Protein AF-A0A512N970-F1 (afdb_monomer)

Nearest PDB structures (foldseek):
  5crf-assembly4_D  TM=7.719E-01  e=2.168E+00  Mycobacterium tuberculosis H37Rv
  5crf-assembly2_B  TM=6.987E-01  e=2.032E+00  Mycobacterium tuberculosis H37Rv
  5crf-assembly1_A  TM=5.902E-01  e=1.467E+00  Mycobacterium tuberculosis H37Rv
  6fht-assembly1_A  TM=5.348E-01  e=1.566E+00  unclassified
  6fht-assembly1_B  TM=5.505E-01  e=3.419E+00  unclassified

Radius of gyration: 14.35 Å; Cα contacts (8 Å, |Δi|>4): 204; chains: 1; bounding box: 35×32×34 Å

Organism: NCBI:txid1230389

Secondary structure (DSSP, 8-state):
-HHHHHHHHHHHHHHHHHTT-S---HHHHHHHHTT---TTEEEEEEES-BGGGB---EEPPPEEEEPTTS--EEEEEEEEEETTEEEEEEEE-TTTTT-GGGTT-B-GGG-S---EEETT-

pLDDT: mean 88.78, std 10.22, range [54.53, 98.38]

Mean predicted aligned error: 4.9 Å

Solvent-accessible surface area (backbone atoms only — not comparable to full-atom values): 6954 Å² total; per-residue (Å²): 104,60,69,61,53,46,51,50,41,50,54,51,48,48,52,36,59,78,67,66,48,80,63,84,56,65,58,46,54,44,16,59,75,71,71,43,82,47,92,41,51,33,40,37,39,29,36,43,70,29,87,94,72,39,68,34,73,51,68,58,72,77,47,75,41,64,44,89,98,49,90,46,60,42,32,38,38,36,40,40,34,55,44,49,38,37,35,41,42,35,42,29,35,87,87,47,67,77,40,74,90,48,67,84,40,44,38,68,94,79,44,85,78,80,71,72,40,68,69,79,111

Structure (mmCIF, N/CA/C/O backbone):
data_AF-A0A512N970-F1
#
_entry.id   AF-A0A512N970-F1
#
loop_
_atom_site.group_PDB
_atom_site.id
_atom_site.type_symbol
_atom_site.label_atom_id
_atom_site.label_alt_id
_atom_site.label_comp_id
_atom_site.label_asym_id
_atom_site.label_entity_id
_atom_site.label_seq_id
_atom_site.pdbx_PDB_ins_code
_atom_site.Cartn_x
_atom_site.Cartn_y
_atom_site.Cartn_z
_atom_site.occupancy
_atom_site.B_iso_or_equiv
_atom_site.auth_seq_id
_atom_site.auth_comp_id
_atom_site.auth_asym_id
_atom_site.auth_atom_id
_atom_site.pdbx_PDB_model_num
ATOM 1 N N . MET A 1 1 ? -1.417 -9.927 -12.381 1.00 89.25 1 MET A N 1
ATOM 2 C CA . MET A 1 1 ? -1.139 -8.716 -11.575 1.00 89.25 1 MET A CA 1
ATOM 3 C C . MET A 1 1 ? -1.536 -8.833 -10.106 1.00 89.25 1 MET A C 1
ATOM 5 O O . MET A 1 1 ? -0.920 -8.161 -9.294 1.00 89.25 1 MET A O 1
ATOM 9 N N . LEU A 1 2 ? -2.477 -9.711 -9.727 1.00 94.44 2 LEU A N 1
ATOM 10 C CA . LEU A 1 2 ? -2.831 -9.928 -8.317 1.00 94.44 2 LEU A CA 1
ATOM 11 C C . LEU A 1 2 ? -1.626 -10.269 -7.419 1.00 94.44 2 LEU A C 1
ATOM 13 O O . LEU A 1 2 ? -1.501 -9.703 -6.346 1.00 94.44 2 LEU A O 1
ATOM 17 N N . ASN A 1 3 ? -0.689 -11.108 -7.868 1.00 95.88 3 ASN A N 1
ATOM 18 C CA . ASN A 1 3 ? 0.488 -11.449 -7.053 1.00 95.88 3 ASN A CA 1
ATOM 19 C C . ASN A 1 3 ? 1.379 -10.237 -6.728 1.00 95.88 3 ASN A C 1
ATOM 21 O O . ASN A 1 3 ? 1.969 -10.196 -5.655 1.00 95.88 3 ASN A O 1
ATOM 25 N N . VAL A 1 4 ? 1.438 -9.233 -7.614 1.00 94.62 4 VAL A N 1
ATOM 26 C CA . VAL A 1 4 ? 2.132 -7.962 -7.336 1.00 94.62 4 VAL A CA 1
ATOM 27 C C . VAL A 1 4 ? 1.406 -7.221 -6.214 1.00 94.62 4 VAL A C 1
ATOM 29 O O . VAL A 1 4 ? 2.029 -6.793 -5.250 1.00 94.62 4 VAL A O 1
ATOM 32 N N . HIS A 1 5 ? 0.075 -7.151 -6.287 1.00 96.81 5 HIS A N 1
ATOM 33 C CA . HIS A 1 5 ? -0.756 -6.584 -5.222 1.00 96.81 5 HIS A CA 1
ATOM 34 C C . HIS A 1 5 ? -0.554 -7.286 -3.879 1.00 96.81 5 HIS A C 1
ATOM 36 O O . HIS A 1 5 ? -0.342 -6.626 -2.870 1.00 96.81 5 HIS A O 1
ATOM 42 N N . LEU A 1 6 ? -0.579 -8.621 -3.867 1.00 98.12 6 LEU A N 1
ATOM 43 C CA . LEU A 1 6 ? -0.408 -9.427 -2.655 1.00 98.12 6 LEU A CA 1
ATOM 44 C C . LEU A 1 6 ? 0.999 -9.305 -2.064 1.00 98.12 6 LEU A C 1
ATOM 46 O O . LEU A 1 6 ? 1.146 -9.285 -0.844 1.00 98.12 6 LEU A O 1
ATOM 50 N N . TYR A 1 7 ? 2.024 -9.173 -2.909 1.00 97.69 7 TYR A N 1
ATOM 51 C CA . TYR A 1 7 ? 3.384 -8.875 -2.467 1.00 97.69 7 TYR A CA 1
ATOM 52 C C . TYR A 1 7 ? 3.439 -7.551 -1.695 1.00 97.69 7 TYR A C 1
ATOM 54 O O . TYR A 1 7 ? 3.923 -7.522 -0.563 1.00 97.69 7 TYR A O 1
ATOM 62 N N . PHE A 1 8 ? 2.871 -6.477 -2.252 1.00 97.75 8 PHE A N 1
ATOM 63 C CA . PHE A 1 8 ? 2.827 -5.183 -1.569 1.00 97.75 8 PHE A CA 1
ATOM 64 C C . PHE A 1 8 ? 1.894 -5.184 -0.356 1.00 97.75 8 PHE A C 1
ATOM 66 O O . PHE A 1 8 ? 2.214 -4.547 0.641 1.00 97.75 8 PHE A O 1
ATOM 73 N N . ALA A 1 9 ? 0.798 -5.947 -0.382 1.00 98.25 9 ALA A N 1
ATOM 74 C CA . ALA A 1 9 ? -0.057 -6.136 0.788 1.00 98.25 9 ALA A CA 1
ATOM 75 C C . ALA A 1 9 ? 0.711 -6.790 1.941 1.00 98.25 9 ALA A C 1
ATOM 77 O O . ALA A 1 9 ? 0.610 -6.337 3.078 1.00 98.25 9 ALA A O 1
ATOM 78 N N . LYS A 1 10 ? 1.528 -7.809 1.653 1.00 98.38 10 LYS A N 1
ATOM 79 C CA . LYS A 1 10 ? 2.399 -8.432 2.653 1.00 98.38 10 LYS A CA 1
ATOM 80 C C . LYS A 1 10 ? 3.395 -7.426 3.225 1.00 98.38 10 LYS A C 1
ATOM 82 O O . LYS A 1 10 ? 3.435 -7.264 4.438 1.00 98.38 10 LYS A O 1
ATOM 87 N N . LEU A 1 11 ? 4.186 -6.767 2.374 1.00 97.69 11 LEU A N 1
ATOM 88 C CA . LEU A 1 11 ? 5.223 -5.839 2.841 1.00 97.69 11 LEU A CA 1
ATOM 89 C C . LEU A 1 11 ? 4.631 -4.693 3.659 1.00 97.69 11 LEU A C 1
ATOM 91 O O . LEU A 1 11 ? 5.077 -4.428 4.770 1.00 97.69 11 LEU A O 1
ATOM 95 N N . PHE A 1 12 ? 3.585 -4.060 3.137 1.00 97.81 12 PHE A N 1
ATOM 96 C CA . PHE A 1 12 ? 2.940 -2.941 3.806 1.00 97.81 12 PHE A CA 1
ATOM 97 C C . PHE A 1 12 ? 2.279 -3.361 5.126 1.00 97.81 12 PHE A C 1
ATOM 99 O O . PHE A 1 12 ? 2.409 -2.662 6.125 1.00 97.81 12 PHE A O 1
ATOM 106 N N . GLY A 1 13 ? 1.633 -4.532 5.163 1.00 97.62 13 GLY A N 1
ATOM 107 C CA . GLY A 1 13 ? 1.077 -5.095 6.394 1.00 97.62 13 GLY A CA 1
ATOM 108 C C . GLY A 1 13 ? 2.143 -5.381 7.457 1.00 97.62 13 GLY A C 1
ATOM 109 O O . GLY A 1 13 ? 1.909 -5.110 8.633 1.00 97.62 13 GLY A O 1
ATOM 110 N N . CYS A 1 14 ? 3.325 -5.868 7.058 1.00 97.06 14 CYS A N 1
ATOM 111 C CA . CYS A 1 14 ? 4.467 -6.011 7.965 1.00 97.06 14 CYS A CA 1
ATOM 112 C C . CYS A 1 14 ? 4.924 -4.652 8.509 1.00 97.06 14 CYS A C 1
ATOM 114 O O . CYS A 1 14 ? 5.040 -4.511 9.718 1.00 97.06 14 CYS A O 1
ATOM 116 N N . HIS A 1 15 ? 5.079 -3.631 7.660 1.00 96.06 15 HIS A N 1
ATOM 117 C CA . HIS A 1 15 ? 5.472 -2.298 8.128 1.00 96.06 15 HIS A CA 1
ATOM 118 C C . HIS A 1 15 ? 4.451 -1.667 9.088 1.00 96.06 15 HIS A C 1
ATOM 120 O O . HIS A 1 15 ? 4.846 -1.053 10.076 1.00 96.06 15 HIS A O 1
ATOM 126 N N . ILE A 1 16 ? 3.146 -1.845 8.846 1.00 96.56 16 ILE A N 1
ATOM 127 C CA . ILE A 1 16 ? 2.092 -1.430 9.789 1.00 96.56 16 ILE A CA 1
ATOM 128 C C . ILE A 1 16 ? 2.283 -2.110 11.149 1.00 96.56 16 ILE A C 1
ATOM 130 O O . ILE A 1 16 ? 2.180 -1.442 12.178 1.00 96.56 16 ILE A O 1
ATOM 134 N N . ALA A 1 17 ? 2.540 -3.422 11.149 1.00 97.19 17 ALA A N 1
ATOM 135 C CA . ALA A 1 17 ? 2.731 -4.199 12.370 1.00 97.19 17 ALA A CA 1
ATOM 136 C C . ALA A 1 17 ? 3.988 -3.754 13.131 1.00 97.19 17 ALA A C 1
ATOM 138 O O . ALA A 1 17 ? 3.913 -3.492 14.330 1.00 97.19 17 ALA A O 1
ATOM 139 N N . ASP A 1 18 ? 5.111 -3.616 12.425 1.00 96.75 18 ASP A N 1
ATOM 140 C CA . ASP A 1 18 ? 6.408 -3.248 12.999 1.00 96.75 18 ASP A CA 1
ATOM 141 C C . ASP A 1 18 ? 6.380 -1.845 13.621 1.00 96.75 18 ASP A C 1
ATOM 143 O O . ASP A 1 18 ? 6.964 -1.615 14.679 1.00 96.75 18 ASP A O 1
ATOM 147 N N . LEU A 1 19 ? 5.660 -0.909 12.994 1.00 94.88 19 LEU A N 1
ATOM 148 C CA . LEU A 1 19 ? 5.504 0.469 13.471 1.00 94.88 19 LEU A CA 1
ATOM 149 C C . LEU A 1 19 ? 4.320 0.655 14.433 1.00 94.88 19 LEU A C 1
ATOM 151 O O . LEU A 1 19 ? 4.064 1.774 14.876 1.00 94.88 19 LEU A O 1
ATOM 155 N N . ASN A 1 20 ? 3.591 -0.418 14.758 1.00 94.38 20 ASN A N 1
ATOM 156 C CA . ASN A 1 20 ? 2.399 -0.396 15.609 1.00 94.38 20 ASN A CA 1
ATOM 157 C C . ASN A 1 20 ? 1.355 0.657 15.170 1.00 94.38 20 ASN A C 1
ATOM 159 O O . ASN A 1 20 ? 0.758 1.364 15.988 1.00 94.38 20 ASN A O 1
ATOM 163 N N . VAL A 1 21 ? 1.150 0.789 13.856 1.00 94.06 21 VAL A N 1
ATOM 164 C CA . VAL A 1 21 ? 0.157 1.710 13.288 1.00 94.06 21 VAL A CA 1
ATOM 165 C C . VAL A 1 21 ? -1.241 1.137 13.522 1.00 94.06 21 VAL A C 1
ATOM 167 O O . VAL A 1 21 ? -1.492 -0.038 13.264 1.00 94.06 21 VAL A O 1
ATOM 170 N N . ALA A 1 22 ? -2.178 1.975 13.976 1.00 93.56 22 ALA A N 1
ATOM 171 C CA . ALA A 1 22 ? -3.552 1.588 14.311 1.00 93.56 22 ALA A CA 1
ATOM 172 C C . ALA A 1 22 ? -4.438 1.314 13.069 1.00 93.56 22 ALA A C 1
ATOM 174 O O . ALA A 1 22 ? -5.469 1.956 12.866 1.00 93.56 22 ALA A O 1
ATOM 175 N N . ILE A 1 23 ? -4.027 0.365 12.225 1.00 93.88 23 ILE A N 1
ATOM 176 C CA . ILE A 1 23 ? -4.767 -0.162 11.072 1.00 93.88 23 ILE A CA 1
ATOM 177 C C . ILE A 1 23 ? -5.072 -1.643 11.334 1.00 93.88 23 ILE A C 1
ATOM 179 O O . ILE A 1 23 ? -4.194 -2.401 11.739 1.00 93.88 23 ILE A O 1
ATOM 183 N N . ASP A 1 24 ? -6.311 -2.077 11.082 1.00 94.25 24 ASP A N 1
ATOM 184 C CA . ASP A 1 24 ? -6.678 -3.494 11.185 1.00 94.25 24 ASP A CA 1
ATOM 185 C C . ASP A 1 24 ? -5.948 -4.323 10.115 1.00 94.25 24 ASP A C 1
ATOM 187 O O . ASP A 1 24 ? -6.106 -4.107 8.913 1.00 94.25 24 ASP A O 1
ATOM 191 N N . LEU A 1 25 ? -5.160 -5.302 10.562 1.00 97.06 25 LEU A N 1
ATOM 192 C CA . LEU A 1 25 ? -4.401 -6.214 9.704 1.00 97.06 25 LEU A CA 1
ATOM 193 C C . LEU A 1 25 ? -5.220 -7.424 9.229 1.00 97.06 25 LEU A C 1
ATOM 195 O O . LEU A 1 25 ? -4.760 -8.190 8.377 1.00 97.06 25 LEU A O 1
ATOM 199 N N . SER A 1 26 ? -6.435 -7.625 9.742 1.00 97.06 26 SER A N 1
ATOM 200 C CA . SER A 1 26 ? -7.291 -8.755 9.358 1.00 97.06 26 SER A CA 1
ATOM 201 C C . SER A 1 26 ? -7.577 -8.805 7.850 1.00 97.06 26 SER A C 1
ATOM 203 O O . SER A 1 26 ? -7.465 -9.893 7.273 1.00 97.06 26 SER A O 1
ATOM 205 N N . PRO A 1 27 ? -7.866 -7.680 7.164 1.00 96.56 27 PRO A N 1
ATOM 206 C CA . PRO A 1 27 ? -8.055 -7.675 5.717 1.00 96.56 27 PRO A CA 1
ATOM 207 C C . PRO A 1 27 ? -6.768 -7.996 4.941 1.00 96.56 27 PRO A C 1
ATOM 209 O O . PRO A 1 27 ? -6.841 -8.666 3.913 1.00 96.56 27 PRO A O 1
ATOM 212 N N . PHE A 1 28 ? -5.590 -7.599 5.439 1.00 97.94 28 PHE A N 1
ATOM 213 C CA . PHE A 1 28 ? -4.291 -7.956 4.846 1.00 97.94 28 PHE A CA 1
ATOM 214 C C . PHE A 1 28 ? -4.037 -9.458 4.925 1.00 97.94 28 PHE A C 1
ATOM 216 O O . PHE A 1 28 ? -3.735 -10.095 3.914 1.00 97.94 28 PHE A O 1
ATOM 223 N N . ARG A 1 29 ? -4.238 -10.043 6.113 1.00 97.62 29 ARG A N 1
ATOM 224 C CA . ARG A 1 29 ? -4.145 -11.494 6.323 1.00 97.62 29 ARG A CA 1
ATOM 225 C C . ARG A 1 29 ? -5.073 -12.239 5.370 1.00 97.62 29 ARG A C 1
ATOM 227 O O . ARG A 1 29 ? -4.649 -13.186 4.715 1.00 97.62 29 ARG A O 1
ATOM 234 N N . ARG A 1 30 ? -6.330 -11.801 5.290 1.00 98.00 30 ARG A N 1
ATOM 235 C CA . ARG A 1 30 ? -7.343 -12.415 4.432 1.00 98.00 30 ARG A CA 1
ATOM 236 C C . ARG A 1 30 ? -6.962 -12.342 2.956 1.00 98.00 30 ARG A C 1
ATOM 238 O O . ARG A 1 30 ? -7.025 -13.358 2.282 1.00 98.00 30 ARG A O 1
ATOM 245 N N . ALA A 1 31 ? -6.524 -11.178 2.476 1.00 97.94 31 ALA A N 1
ATOM 246 C CA . ALA A 1 31 ? -6.085 -10.996 1.093 1.00 97.94 31 ALA A CA 1
ATOM 247 C C . ALA A 1 31 ? -5.010 -12.019 0.693 1.00 97.94 31 ALA A C 1
ATOM 249 O O . ALA A 1 31 ? -5.102 -12.647 -0.360 1.00 97.94 31 ALA A O 1
ATOM 250 N N . ILE A 1 32 ? -4.024 -12.233 1.569 1.00 97.62 32 ILE A N 1
ATOM 251 C CA . ILE A 1 32 ? -2.920 -13.169 1.333 1.00 97.62 32 ILE A CA 1
ATOM 252 C C . ILE A 1 32 ? -3.398 -14.626 1.374 1.00 97.62 32 ILE A C 1
ATOM 254 O O . ILE A 1 32 ? -3.086 -15.384 0.460 1.00 97.62 32 ILE A O 1
ATOM 258 N N . LEU A 1 33 ? -4.142 -15.023 2.412 1.00 98.12 33 LEU A N 1
ATOM 259 C CA . LEU A 1 33 ? -4.569 -16.417 2.598 1.00 98.12 33 LEU A CA 1
ATOM 260 C C . LEU A 1 33 ? -5.613 -16.857 1.567 1.00 98.12 33 LEU A C 1
ATOM 262 O O . LEU A 1 33 ? -5.504 -17.949 1.016 1.00 98.12 33 LEU A O 1
ATOM 266 N N . ASP A 1 34 ? -6.584 -15.995 1.274 1.00 98.25 34 ASP A N 1
ATOM 267 C CA . ASP A 1 34 ? -7.672 -16.296 0.340 1.00 98.25 34 ASP A CA 1
ATOM 268 C C . ASP A 1 34 ? -7.256 -16.032 -1.119 1.00 98.25 34 ASP A C 1
ATOM 270 O O . ASP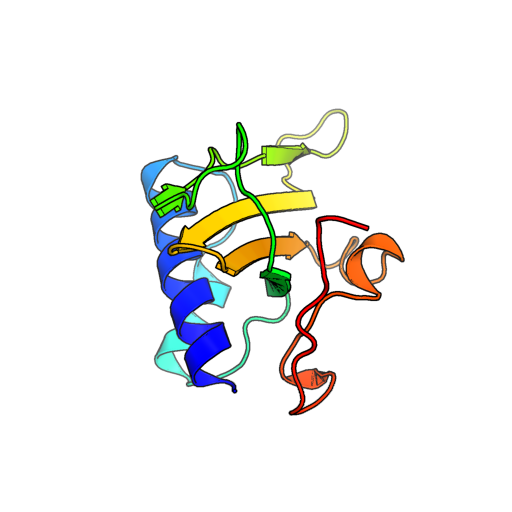 A 1 34 ? -8.028 -16.298 -2.037 1.00 98.25 34 ASP A O 1
ATOM 274 N N . SER A 1 35 ? -6.047 -15.503 -1.356 1.00 97.31 35 SER A N 1
ATOM 275 C CA . SER A 1 35 ? -5.577 -15.068 -2.679 1.00 97.31 35 SER A CA 1
ATOM 276 C C . SER A 1 35 ? -6.550 -14.092 -3.355 1.00 97.31 35 SER A C 1
ATOM 278 O O . SER A 1 35 ? -6.933 -14.268 -4.511 1.00 97.31 35 SER A O 1
ATOM 280 N N . VAL A 1 36 ? -6.948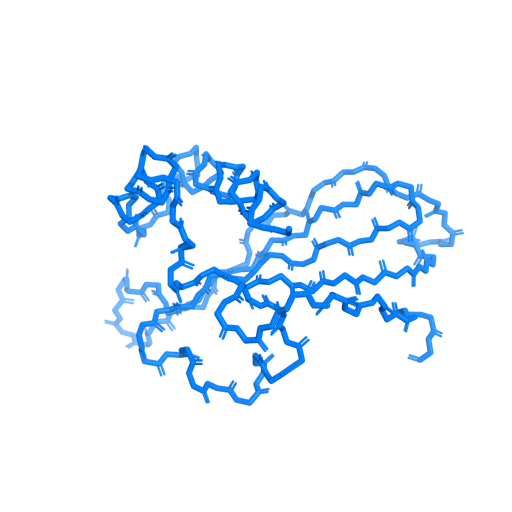 -13.042 -2.631 1.00 97.00 36 VAL A N 1
ATOM 281 C CA . VAL A 1 36 ? -7.867 -11.991 -3.106 1.00 97.00 36 VAL A CA 1
ATOM 282 C C . VAL A 1 36 ? -7.259 -10.601 -2.950 1.00 97.00 36 VAL A C 1
ATOM 284 O O . VAL A 1 36 ? -6.400 -10.373 -2.103 1.00 97.00 36 VAL A O 1
ATOM 287 N N . ALA A 1 37 ? -7.697 -9.638 -3.761 1.00 96.88 37 ALA A N 1
ATOM 288 C CA . ALA A 1 37 ? -7.196 -8.272 -3.659 1.00 96.88 37 ALA A CA 1
ATOM 289 C C . ALA A 1 37 ? -7.575 -7.638 -2.308 1.00 96.88 37 ALA A C 1
ATOM 291 O O . ALA A 1 37 ? -8.719 -7.718 -1.864 1.00 96.88 37 ALA A O 1
ATOM 292 N N . HIS A 1 38 ? -6.615 -6.975 -1.660 1.00 97.19 38 HIS A N 1
ATOM 293 C CA . HIS A 1 38 ? -6.903 -6.138 -0.499 1.00 97.19 38 HIS A CA 1
ATOM 294 C C . HIS A 1 38 ? -7.692 -4.883 -0.926 1.00 97.19 38 HIS A C 1
ATOM 296 O O . HIS A 1 38 ? -7.119 -4.074 -1.654 1.00 97.19 38 HIS A O 1
ATOM 302 N N . PRO A 1 39 ? -8.925 -4.657 -0.431 1.00 94.44 39 PRO A N 1
ATOM 303 C CA . PRO A 1 39 ? -9.857 -3.657 -0.981 1.00 94.44 39 PRO A CA 1
ATOM 304 C C . PRO A 1 39 ? -9.433 -2.197 -0.750 1.00 94.44 39 PRO A C 1
ATOM 306 O O . PRO A 1 39 ? -9.860 -1.279 -1.450 1.00 94.44 39 PRO A O 1
ATOM 309 N N . GLY A 1 40 ? -8.612 -1.971 0.275 1.00 95.69 40 GLY A N 1
ATOM 310 C CA . GLY A 1 40 ? -8.122 -0.647 0.645 1.00 95.69 40 GLY A CA 1
ATOM 311 C C . GLY A 1 40 ? -6.704 -0.346 0.177 1.00 95.69 40 GLY A C 1
ATOM 312 O O . GLY A 1 40 ? -6.178 0.674 0.593 1.00 95.69 40 GLY A O 1
ATOM 313 N N . LEU A 1 41 ? -6.050 -1.219 -0.599 1.00 96.44 41 LEU A N 1
ATOM 314 C CA . LEU A 1 41 ? -4.641 -1.035 -0.971 1.00 96.44 41 LEU A CA 1
ATOM 315 C C . LEU A 1 41 ? -4.529 -0.653 -2.441 1.00 96.44 41 LEU A C 1
ATOM 317 O O . LEU A 1 41 ? -5.086 -1.327 -3.290 1.00 96.44 41 LEU A O 1
ATOM 321 N N . TYR A 1 42 ? -3.793 0.396 -2.760 1.00 95.81 42 TYR A N 1
ATOM 322 C CA . TYR A 1 42 ? -3.654 0.905 -4.118 1.00 95.81 42 TYR A CA 1
ATOM 323 C C . TYR A 1 42 ? -2.183 1.122 -4.427 1.00 95.81 42 TYR A C 1
ATOM 325 O O . TYR A 1 42 ? -1.411 1.489 -3.541 1.00 95.81 42 TYR A O 1
ATOM 333 N N . LEU A 1 43 ? -1.796 0.902 -5.681 1.00 95.44 43 LEU A N 1
ATOM 334 C CA . LEU A 1 43 ? -0.407 1.025 -6.108 1.00 95.44 43 LEU A CA 1
ATOM 335 C C . LEU A 1 43 ? -0.270 2.044 -7.236 1.00 95.44 43 LEU A C 1
ATOM 337 O O . LEU A 1 43 ? -1.036 2.032 -8.199 1.00 95.44 43 LEU A O 1
ATOM 341 N N . ASN A 1 44 ? 0.758 2.876 -7.169 1.00 93.56 44 ASN A N 1
ATOM 342 C CA . ASN A 1 44 ? 1.230 3.658 -8.304 1.00 93.56 44 ASN A CA 1
ATOM 343 C C . ASN A 1 44 ? 2.671 3.286 -8.602 1.00 93.56 44 ASN A C 1
ATOM 345 O O . ASN A 1 44 ? 3.466 3.086 -7.689 1.00 93.56 44 ASN A O 1
ATOM 349 N N . PHE A 1 45 ? 2.994 3.235 -9.887 1.00 92.25 45 PHE A N 1
ATOM 350 C CA . PHE A 1 45 ? 4.330 2.933 -10.361 1.00 92.25 45 PHE A CA 1
ATOM 351 C C . PHE A 1 45 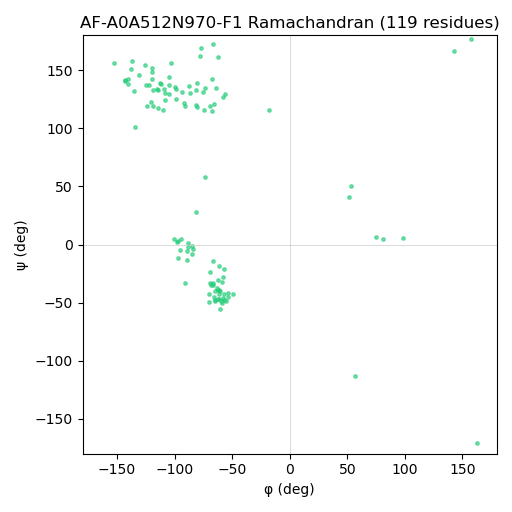? 4.818 4.131 -11.146 1.00 92.25 45 PHE A C 1
ATOM 353 O O . PHE A 1 45 ? 4.100 4.652 -12.006 1.00 92.25 45 PHE A O 1
ATOM 360 N N . GLY A 1 46 ? 6.037 4.551 -10.861 1.00 90.06 46 GLY A N 1
ATOM 361 C CA . GLY A 1 46 ? 6.714 5.539 -11.668 1.00 90.06 46 GLY A CA 1
ATOM 362 C C . GLY A 1 46 ? 8.161 5.178 -11.900 1.00 90.06 46 GLY A C 1
ATOM 363 O O . GLY A 1 46 ? 8.739 4.388 -11.154 1.00 90.06 46 GLY A O 1
ATOM 364 N N . PHE A 1 47 ? 8.727 5.738 -12.957 1.00 86.94 47 PHE A N 1
ATOM 365 C CA . PHE A 1 47 ? 10.153 5.682 -13.216 1.00 86.94 47 PHE A CA 1
ATOM 366 C C . PHE A 1 47 ? 10.723 7.092 -13.262 1.00 86.94 47 PHE A C 1
ATOM 368 O O . PHE A 1 47 ? 10.018 8.040 -13.602 1.00 86.94 47 PHE A O 1
ATOM 375 N N . GLY A 1 48 ? 11.993 7.239 -12.912 1.00 74.69 48 GLY A N 1
ATOM 376 C CA . GLY A 1 48 ? 12.646 8.540 -12.924 1.00 74.69 48 GLY A CA 1
ATOM 377 C C . GLY A 1 48 ? 13.856 8.588 -12.014 1.00 74.69 48 GLY A C 1
ATOM 378 O O . GLY A 1 48 ? 14.174 7.616 -11.330 1.00 74.69 48 GLY A O 1
ATOM 379 N N . LEU A 1 49 ? 14.531 9.733 -12.034 1.00 60.53 49 LEU A N 1
ATOM 380 C CA . LEU A 1 49 ? 15.627 10.000 -11.121 1.00 60.53 49 LEU A CA 1
ATOM 381 C C . LEU A 1 49 ? 15.058 10.120 -9.709 1.00 60.53 49 LEU A C 1
ATOM 383 O O . LEU A 1 49 ? 14.253 11.003 -9.417 1.00 60.53 49 LEU A O 1
ATOM 387 N N . THR A 1 50 ? 15.446 9.192 -8.853 1.00 64.25 50 THR A N 1
ATOM 388 C CA . THR A 1 50 ? 15.209 9.276 -7.419 1.00 64.25 50 THR A CA 1
ATOM 389 C C . THR A 1 50 ? 16.216 10.245 -6.791 1.00 64.25 50 THR A C 1
ATOM 391 O O . THR A 1 50 ? 17.186 10.636 -7.441 1.00 64.25 50 THR A O 1
ATOM 394 N N . ASP A 1 51 ? 15.902 10.713 -5.582 1.00 54.53 51 ASP A N 1
ATOM 395 C CA . ASP A 1 51 ? 16.596 11.759 -4.814 1.00 54.53 51 ASP A CA 1
ATOM 396 C C . ASP A 1 51 ? 18.041 12.072 -5.264 1.00 54.53 51 ASP A C 1
ATOM 398 O O . ASP A 1 51 ? 18.931 11.225 -5.208 1.00 54.53 51 ASP A O 1
ATOM 402 N N . GLY A 1 52 ? 18.268 13.297 -5.747 1.00 58.00 52 GLY A N 1
ATOM 403 C CA . GLY A 1 52 ? 19.593 13.760 -6.170 1.00 58.00 52 GLY A CA 1
ATOM 404 C C . GLY A 1 52 ? 20.060 13.341 -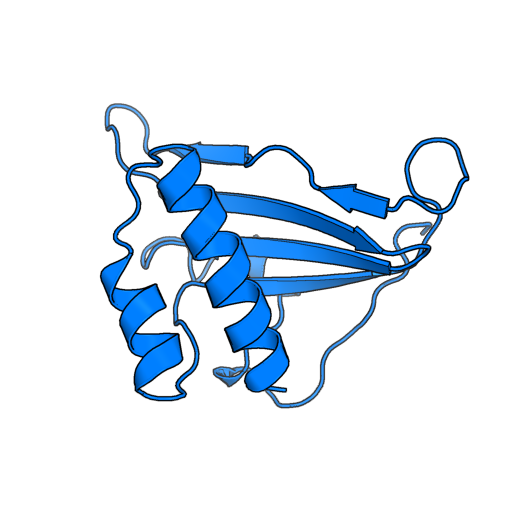7.570 1.00 58.00 52 GLY A C 1
ATOM 405 O O . GLY A 1 52 ? 21.182 13.683 -7.933 1.00 58.00 52 GLY A O 1
ATOM 406 N N . GLY A 1 53 ? 19.237 12.673 -8.385 1.00 62.97 53 GLY A N 1
ATOM 407 C CA . GLY A 1 53 ? 19.633 12.302 -9.751 1.00 62.97 53 GLY A CA 1
ATOM 408 C C . GLY A 1 53 ? 20.132 10.864 -9.898 1.00 62.97 53 GLY A C 1
ATOM 409 O O . GLY A 1 53 ? 20.579 10.489 -10.977 1.00 62.97 53 GLY A O 1
ATOM 410 N N . GLU A 1 54 ? 20.062 10.060 -8.840 1.00 63.00 54 GLU A N 1
ATOM 411 C CA . GLU A 1 54 ? 20.673 8.731 -8.785 1.00 63.00 54 GLU A CA 1
ATOM 412 C C . GLU A 1 54 ? 19.618 7.642 -8.564 1.00 63.00 54 GLU A C 1
ATOM 414 O O . GLU A 1 54 ? 18.617 7.895 -7.890 1.00 63.00 54 GLU A O 1
ATOM 419 N N . PRO A 1 55 ? 19.813 6.418 -9.091 1.00 68.31 55 PRO A N 1
ATOM 420 C CA . PRO A 1 55 ? 18.958 5.278 -8.777 1.00 68.31 55 PRO A CA 1
ATOM 421 C C . PRO A 1 55 ? 18.941 4.995 -7.269 1.00 68.31 55 PRO A C 1
ATOM 423 O O . PRO A 1 55 ? 19.984 4.801 -6.647 1.00 68.31 55 PRO A O 1
ATOM 426 N N . HIS A 1 56 ? 17.753 4.915 -6.681 1.00 72.38 56 HIS A N 1
ATOM 427 C CA . HIS A 1 56 ? 17.558 4.717 -5.251 1.00 72.38 56 HIS A CA 1
ATOM 428 C C . HIS A 1 56 ? 17.014 3.319 -4.990 1.00 72.38 56 HIS A C 1
ATOM 430 O O . HIS A 1 56 ? 16.069 2.845 -5.627 1.00 72.38 56 HIS A O 1
ATOM 436 N N . VAL A 1 57 ? 17.615 2.657 -4.007 1.00 85.3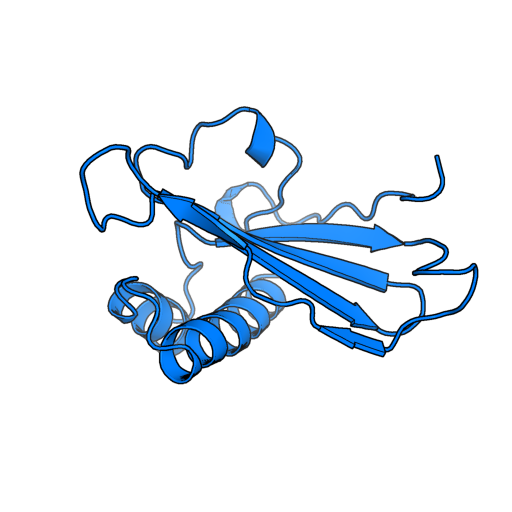8 57 VAL A N 1
ATOM 437 C CA . VAL A 1 57 ? 17.115 1.406 -3.447 1.00 85.38 57 VAL A CA 1
ATOM 438 C C . VAL A 1 57 ? 16.830 1.663 -1.983 1.00 85.38 57 VAL A C 1
ATOM 440 O O . VAL A 1 57 ? 17.735 2.009 -1.225 1.00 85.38 57 VAL A 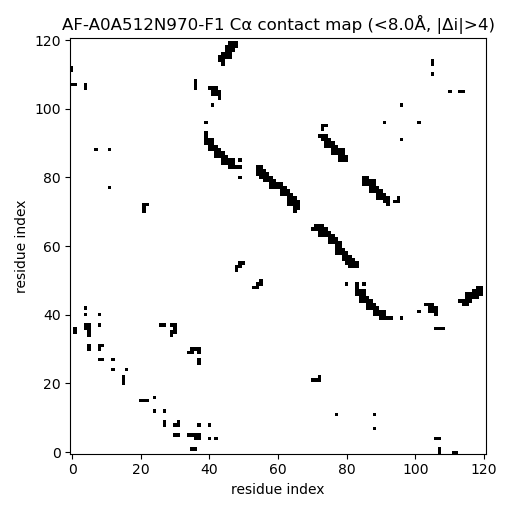O 1
ATOM 443 N N . GLY A 1 58 ? 15.576 1.503 -1.588 1.00 89.00 58 GLY A N 1
ATOM 444 C CA . GLY A 1 58 ? 15.174 1.827 -0.231 1.00 89.00 58 GLY A CA 1
ATOM 445 C C . GLY A 1 58 ? 13.677 1.987 -0.080 1.00 89.00 58 GLY A C 1
ATOM 446 O O . GLY A 1 58 ? 12.887 1.655 -0.969 1.00 89.00 58 GLY A O 1
ATOM 447 N N . THR A 1 59 ? 13.298 2.467 1.093 1.00 91.56 59 THR A N 1
ATOM 448 C CA . THR A 1 59 ? 11.909 2.633 1.499 1.00 91.56 59 THR A CA 1
ATOM 449 C C . THR A 1 59 ? 11.760 3.934 2.270 1.00 91.56 59 THR A C 1
ATOM 451 O O . THR A 1 59 ? 12.649 4.271 3.050 1.00 91.56 59 THR A O 1
ATOM 454 N N . SER A 1 60 ? 10.647 4.643 2.090 1.00 91.38 60 SER A N 1
ATOM 455 C CA . SER A 1 60 ? 10.322 5.801 2.929 1.00 91.38 60 SER A CA 1
ATOM 456 C C . SER A 1 60 ? 9.786 5.368 4.294 1.00 91.38 60 SER A C 1
ATOM 458 O O . SER A 1 60 ? 9.382 4.216 4.478 1.00 91.38 60 SER A O 1
ATOM 460 N N . ASP A 1 61 ? 9.674 6.325 5.213 1.00 94.25 61 ASP A N 1
ATOM 461 C CA . ASP A 1 61 ? 8.764 6.196 6.350 1.00 94.25 61 ASP A CA 1
ATOM 462 C C . ASP A 1 61 ? 7.304 6.102 5.868 1.00 94.25 61 ASP A C 1
ATOM 464 O O . ASP A 1 61 ? 6.976 6.468 4.730 1.00 94.25 61 ASP A O 1
ATOM 468 N N . ILE A 1 62 ? 6.416 5.597 6.731 1.00 95.31 62 ILE A N 1
ATOM 469 C CA . ILE A 1 62 ? 4.975 5.619 6.466 1.00 95.31 62 ILE A CA 1
ATOM 470 C C . ILE A 1 62 ? 4.420 6.996 6.822 1.00 95.31 62 ILE A C 1
ATOM 472 O O . ILE A 1 62 ? 4.424 7.407 7.982 1.00 95.31 62 ILE A O 1
ATOM 476 N N . GLU A 1 63 ? 3.844 7.668 5.833 1.00 94.75 63 GLU A N 1
ATOM 477 C CA . GLU A 1 63 ? 3.079 8.892 6.037 1.00 94.75 63 GLU A CA 1
ATOM 478 C C . GLU A 1 63 ? 1.626 8.556 6.371 1.00 94.75 63 GLU A C 1
ATOM 480 O O . GLU A 1 63 ? 0.977 7.788 5.658 1.00 94.75 63 GLU A O 1
ATOM 485 N N . LEU A 1 64 ? 1.089 9.149 7.438 1.00 93.75 64 LEU A N 1
ATOM 486 C CA . LEU A 1 64 ? -0.263 8.874 7.923 1.00 93.75 64 LEU A CA 1
ATOM 487 C C . LEU A 1 64 ? -1.176 10.086 7.751 1.00 93.75 64 LEU A C 1
ATOM 489 O O . LEU A 1 64 ? -0.815 11.216 8.071 1.00 93.75 64 LEU A O 1
ATOM 493 N N . VAL A 1 65 ? -2.410 9.828 7.325 1.00 91.56 65 VAL A N 1
ATOM 494 C CA . VAL A 1 65 ? -3.503 10.802 7.355 1.00 91.56 65 VAL A CA 1
ATOM 495 C C . VAL A 1 65 ? -4.502 10.359 8.409 1.00 91.56 65 VAL A C 1
ATOM 497 O O . VAL A 1 65 ? -5.150 9.322 8.260 1.00 91.56 65 VAL A O 1
ATOM 500 N N . THR A 1 66 ? -4.661 11.157 9.459 1.00 91.81 66 THR A N 1
ATOM 501 C CA . THR A 1 66 ? -5.581 10.875 10.565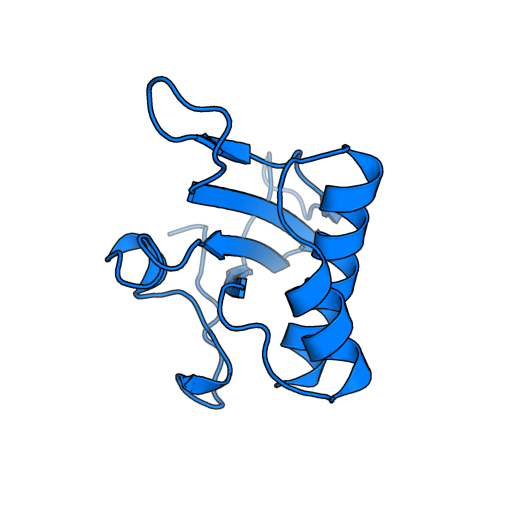 1.00 91.81 66 THR A CA 1
ATOM 502 C C . THR A 1 66 ? -6.850 11.717 10.479 1.00 91.81 66 THR A C 1
ATOM 504 O O . THR A 1 66 ? -6.891 12.783 9.854 1.00 91.81 66 THR A O 1
ATOM 507 N N . LYS A 1 67 ? -7.931 11.228 11.088 1.00 87.31 67 LYS A N 1
ATOM 508 C CA . LYS A 1 67 ? -9.159 12.009 11.270 1.00 87.31 67 LYS A CA 1
ATOM 509 C C . LYS A 1 67 ? -8.950 13.024 12.394 1.00 87.31 67 LYS A C 1
ATOM 511 O O . LYS A 1 67 ? -8.495 12.665 13.474 1.00 87.31 67 LYS A O 1
ATOM 516 N N . SER A 1 68 ? -9.306 14.288 12.161 1.00 85.38 68 SER A N 1
ATOM 517 C CA . SER A 1 68 ? -9.186 15.326 13.193 1.00 85.38 68 SER A CA 1
ATOM 518 C C . SER A 1 68 ? -9.954 14.925 14.460 1.00 85.38 68 SER A C 1
ATOM 520 O O . SER A 1 68 ? -11.116 14.524 14.379 1.00 85.38 68 SER A O 1
ATOM 522 N N . GLY A 1 69 ? -9.289 14.997 15.616 1.00 80.56 69 GLY A N 1
ATOM 523 C CA . GLY A 1 69 ? -9.875 14.656 16.914 1.00 80.56 69 GLY A CA 1
ATOM 524 C C . GLY A 1 69 ? -10.051 13.157 17.197 1.00 80.56 69 GLY A C 1
ATOM 525 O O . GLY A 1 69 ? -10.642 12.820 18.218 1.00 80.56 69 GLY A O 1
ATOM 526 N N . ALA A 1 70 ? -9.551 12.256 16.343 1.00 79.06 70 ALA A N 1
ATOM 527 C CA . ALA A 1 70 ? -9.619 10.809 16.557 1.00 79.06 70 ALA A CA 1
ATOM 528 C C . ALA A 1 70 ? -8.296 10.114 16.196 1.00 79.06 70 ALA A C 1
ATOM 530 O O . ALA A 1 70 ? -7.590 10.532 15.284 1.00 79.06 70 ALA A O 1
ATOM 531 N N . ASN A 1 71 ? -7.987 8.989 16.851 1.00 83.62 71 ASN A N 1
ATOM 532 C CA . ASN A 1 71 ? -6.827 8.150 16.507 1.00 83.62 71 ASN A CA 1
ATOM 533 C C . ASN A 1 71 ? -7.103 7.211 15.313 1.00 83.62 71 ASN A C 1
ATOM 535 O O . ASN A 1 71 ? -6.575 6.106 15.227 1.00 83.62 71 ASN A O 1
ATOM 539 N N . THR A 1 72 ? -8.008 7.612 14.421 1.00 89.19 72 THR A N 1
ATOM 540 C CA . THR A 1 72 ? -8.414 6.816 13.264 1.00 89.19 72 THR A CA 1
ATOM 541 C C . THR A 1 72 ? -7.539 7.179 12.074 1.00 89.19 72 THR A C 1
ATOM 543 O O . THR A 1 72 ? -7.520 8.338 11.648 1.00 89.19 72 THR A O 1
ATOM 546 N N . ILE A 1 73 ? -6.844 6.185 11.521 1.00 92.44 73 ILE A N 1
ATOM 547 C CA . ILE A 1 73 ? -6.067 6.331 10.291 1.00 92.44 73 ILE A CA 1
ATOM 548 C C . ILE A 1 73 ? -7.013 6.241 9.089 1.00 92.44 73 ILE A C 1
ATOM 550 O O . ILE A 1 73 ? -7.666 5.222 8.884 1.00 92.44 73 ILE A O 1
ATOM 554 N N . LEU A 1 74 ? -7.087 7.309 8.296 1.00 92.38 74 LEU A N 1
ATOM 555 C CA . LEU A 1 74 ? -7.910 7.380 7.084 1.00 92.38 74 LEU A CA 1
ATOM 556 C C . LEU A 1 74 ? -7.135 6.946 5.836 1.00 92.38 74 LEU A C 1
ATOM 558 O O . LEU A 1 74 ? -7.709 6.416 4.886 1.00 92.38 74 LEU A O 1
ATOM 562 N N . ALA A 1 75 ? -5.832 7.216 5.811 1.00 93.69 75 ALA A N 1
ATOM 563 C CA . ALA A 1 75 ? -4.941 6.763 4.756 1.00 93.69 75 ALA A CA 1
ATOM 564 C C . ALA A 1 75 ? -3.512 6.623 5.279 1.00 93.69 75 ALA A C 1
ATOM 566 O O . ALA A 1 75 ? -3.133 7.280 6.250 1.00 93.69 75 ALA A O 1
ATOM 567 N N . ALA A 1 76 ? -2.730 5.790 4.607 1.00 95.19 76 ALA A N 1
ATOM 568 C CA . ALA A 1 76 ? -1.307 5.642 4.860 1.00 95.19 76 ALA A CA 1
ATOM 569 C C . ALA A 1 76 ? -0.562 5.477 3.533 1.00 95.19 76 ALA A C 1
ATOM 571 O O . ALA A 1 76 ? -1.040 4.764 2.648 1.00 95.19 76 ALA A O 1
ATOM 572 N N . THR A 1 77 ? 0.586 6.131 3.392 1.00 95.25 77 THR A N 1
ATOM 573 C CA . THR A 1 77 ? 1.395 6.111 2.170 1.00 95.25 77 THR A CA 1
ATOM 574 C C . THR A 1 77 ? 2.808 5.661 2.488 1.00 95.25 77 THR A C 1
ATOM 576 O O . THR A 1 77 ? 3.393 6.083 3.479 1.00 95.25 77 THR A O 1
ATOM 579 N N . TRP A 1 78 ? 3.353 4.807 1.633 1.00 95.62 78 TRP A N 1
ATOM 580 C CA . TRP A 1 78 ? 4.709 4.288 1.736 1.00 95.62 78 TRP A CA 1
ATOM 581 C C . TRP A 1 78 ? 5.316 4.154 0.346 1.00 95.62 78 TRP A C 1
ATOM 583 O O . TRP A 1 78 ? 4.627 3.749 -0.594 1.00 95.62 78 TRP A O 1
ATOM 593 N N . PHE A 1 79 ? 6.594 4.483 0.208 1.00 92.69 79 PHE A N 1
ATOM 594 C CA . PHE A 1 79 ? 7.319 4.365 -1.048 1.00 92.69 79 PHE A CA 1
ATOM 595 C C . PHE A 1 79 ? 8.372 3.270 -0.957 1.00 92.69 79 PHE A C 1
ATOM 597 O O . PHE A 1 79 ? 9.100 3.178 0.028 1.00 92.69 79 PHE A O 1
ATOM 604 N N . GLN A 1 80 ? 8.488 2.483 -2.022 1.00 92.50 80 GLN A N 1
ATOM 605 C CA . GLN A 1 80 ? 9.597 1.565 -2.244 1.00 92.50 80 GLN A CA 1
ATOM 606 C C . GLN A 1 80 ? 10.304 1.930 -3.549 1.00 92.50 80 GLN A C 1
ATOM 608 O O . GLN A 1 80 ? 9.683 1.942 -4.613 1.00 92.50 80 GLN A O 1
ATOM 613 N N . GLY A 1 81 ? 11.603 2.203 -3.461 1.00 90.69 81 GLY A N 1
ATOM 614 C CA . GLY A 1 81 ? 12.486 2.412 -4.603 1.00 90.69 81 GLY A CA 1
ATOM 615 C C . GLY A 1 81 ? 13.282 1.151 -4.922 1.00 90.69 81 GLY A C 1
ATOM 616 O O . GLY A 1 81 ? 13.849 0.522 -4.024 1.00 90.69 81 GLY A O 1
ATOM 617 N N . VAL A 1 82 ? 13.333 0.785 -6.201 1.00 88.94 82 VAL A N 1
ATOM 618 C CA . VAL A 1 82 ? 14.225 -0.245 -6.741 1.00 88.94 82 VAL A CA 1
ATOM 619 C C . VAL A 1 82 ? 14.847 0.293 -8.026 1.00 88.94 82 VAL A C 1
ATOM 621 O O . VAL A 1 82 ? 14.223 0.276 -9.088 1.00 88.94 82 VAL A O 1
ATOM 624 N N . ALA A 1 83 ? 16.092 0.757 -7.922 1.00 86.19 83 ALA A N 1
ATOM 625 C CA . ALA A 1 83 ? 16.823 1.403 -9.007 1.00 86.19 83 ALA A CA 1
ATOM 626 C C . ALA A 1 83 ? 16.057 2.619 -9.560 1.00 86.19 83 ALA A C 1
ATOM 628 O O . ALA A 1 83 ? 15.900 3.614 -8.864 1.00 86.19 83 ALA A O 1
ATOM 629 N N . ASN A 1 84 ? 15.589 2.554 -10.805 1.00 87.12 84 ASN A N 1
ATOM 630 C CA . ASN A 1 84 ? 14.841 3.627 -11.457 1.00 87.12 84 ASN A CA 1
ATOM 631 C C . ASN A 1 84 ? 13.320 3.467 -11.337 1.00 87.12 84 ASN A C 1
ATOM 633 O O . ASN A 1 84 ? 12.599 4.238 -11.962 1.00 87.12 84 ASN A O 1
ATOM 637 N N . LEU A 1 85 ? 12.827 2.469 -10.596 1.00 89.19 85 LEU A N 1
ATOM 638 C CA . LEU A 1 85 ? 11.406 2.239 -10.356 1.00 89.19 85 LEU A CA 1
ATOM 639 C C . LEU A 1 85 ? 11.045 2.674 -8.937 1.00 89.19 85 LEU A C 1
ATOM 641 O O . LEU A 1 85 ? 11.654 2.233 -7.967 1.00 89.19 85 LEU A O 1
ATOM 645 N N . SER A 1 86 ? 10.003 3.485 -8.810 1.00 90.69 86 SER A N 1
ATOM 646 C CA . SER A 1 86 ? 9.372 3.817 -7.536 1.00 90.69 86 SER A CA 1
ATOM 647 C C . SER A 1 86 ? 7.953 3.277 -7.498 1.00 90.69 86 SER A C 1
ATOM 649 O O . SER A 1 86 ? 7.172 3.457 -8.436 1.00 90.69 86 SER A O 1
ATOM 651 N N . VAL A 1 87 ? 7.612 2.631 -6.391 1.00 93.12 87 VAL A N 1
ATOM 652 C CA . VAL A 1 87 ? 6.263 2.156 -6.110 1.00 93.12 87 VAL A CA 1
ATOM 653 C C . VAL A 1 87 ? 5.727 2.921 -4.920 1.00 93.12 87 VAL A C 1
ATOM 655 O O . VAL A 1 87 ? 6.264 2.821 -3.821 1.00 93.12 87 VAL A O 1
ATOM 658 N N . ARG A 1 88 ? 4.649 3.670 -5.135 1.00 93.44 88 ARG A N 1
ATOM 659 C CA . ARG A 1 88 ? 3.860 4.255 -4.054 1.00 93.44 88 ARG A CA 1
ATOM 660 C C . ARG A 1 88 ? 2.756 3.281 -3.687 1.00 93.44 88 ARG A C 1
ATOM 662 O O . ARG A 1 88 ? 1.898 2.971 -4.515 1.00 93.44 88 ARG A O 1
ATOM 669 N N . VAL A 1 89 ? 2.769 2.833 -2.445 1.00 95.94 89 VAL A N 1
ATOM 670 C CA . VAL A 1 89 ? 1.718 2.028 -1.835 1.00 95.94 89 VAL A CA 1
ATOM 671 C C . VAL A 1 89 ? 0.842 2.954 -1.010 1.00 95.94 89 VAL A C 1
ATOM 673 O O . VAL A 1 89 ? 1.332 3.677 -0.146 1.00 95.94 89 VAL A O 1
ATOM 676 N N . THR A 1 90 ? -0.459 2.936 -1.275 1.00 96.00 90 THR A N 1
ATOM 677 C CA . THR A 1 90 ? -1.433 3.740 -0.541 1.00 96.00 90 THR A CA 1
ATOM 678 C C . THR A 1 90 ? -2.503 2.836 0.044 1.00 96.00 90 THR A C 1
ATOM 680 O O . THR A 1 90 ? -3.237 2.174 -0.687 1.00 96.00 90 THR A O 1
ATOM 683 N N . PHE A 1 91 ? -2.622 2.836 1.365 1.00 96.56 91 PHE A N 1
ATOM 684 C CA . PHE A 1 91 ? -3.808 2.350 2.050 1.00 96.56 91 PHE A CA 1
ATOM 685 C C . PHE A 1 91 ? -4.831 3.478 2.179 1.00 96.56 91 PHE A C 1
ATOM 687 O O . PHE A 1 91 ? -4.478 4.601 2.539 1.00 96.56 91 PHE A O 1
ATOM 694 N N . ALA A 1 92 ? -6.096 3.172 1.913 1.00 94.94 92 ALA A N 1
ATOM 695 C CA . ALA A 1 92 ? -7.224 4.066 2.113 1.00 94.94 92 ALA A CA 1
ATOM 696 C C . ALA A 1 92 ? -8.378 3.319 2.787 1.00 94.94 92 ALA A C 1
ATOM 698 O O . ALA A 1 92 ? -8.781 2.228 2.355 1.00 94.94 92 ALA A O 1
ATOM 699 N N . ASP A 1 93 ? -8.935 3.937 3.824 1.00 91.88 93 ASP A N 1
ATOM 700 C CA . ASP A 1 93 ? -10.143 3.450 4.473 1.00 91.88 93 ASP A CA 1
ATOM 701 C C . ASP A 1 93 ? -11.366 3.542 3.539 1.00 91.88 93 ASP A C 1
ATOM 703 O O . ASP A 1 93 ? -11.316 4.105 2.441 1.00 91.88 93 ASP A O 1
ATOM 707 N N . ALA A 1 94 ? -12.493 2.975 3.970 1.00 86.19 94 ALA A N 1
ATOM 708 C CA . ALA A 1 94 ? -13.712 2.958 3.164 1.00 86.19 94 ALA A CA 1
ATOM 709 C C . ALA A 1 94 ? -14.211 4.372 2.794 1.00 86.19 94 ALA A C 1
ATOM 711 O O . ALA A 1 94 ? -14.756 4.557 1.703 1.00 86.19 94 ALA A O 1
ATOM 712 N N . GLU A 1 95 ? -14.002 5.372 3.661 1.00 79.88 95 GLU A N 1
ATOM 713 C CA . GLU A 1 95 ? -14.366 6.769 3.389 1.00 79.88 95 GLU A CA 1
ATOM 714 C C . GLU A 1 95 ? -13.485 7.373 2.280 1.00 79.88 95 GLU A C 1
ATOM 716 O O . GLU A 1 95 ? -13.964 8.158 1.455 1.00 79.88 95 GLU A O 1
ATOM 721 N N . ARG A 1 96 ? -12.206 6.982 2.208 1.00 80.12 96 ARG A N 1
ATOM 722 C CA . ARG A 1 96 ? -11.216 7.557 1.288 1.00 80.12 96 ARG A CA 1
ATOM 723 C C . ARG A 1 96 ? -10.991 6.791 -0.009 1.00 80.12 96 ARG A C 1
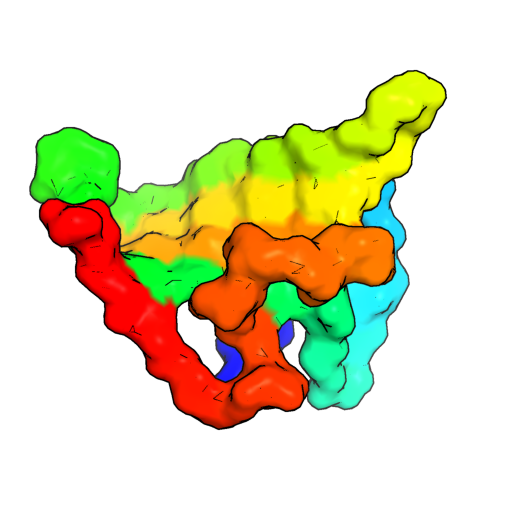ATOM 725 O O . ARG A 1 96 ? -10.421 7.362 -0.939 1.00 80.12 96 ARG A O 1
ATOM 732 N N . GLN A 1 97 ? -11.501 5.570 -0.146 1.00 81.44 97 GLN A N 1
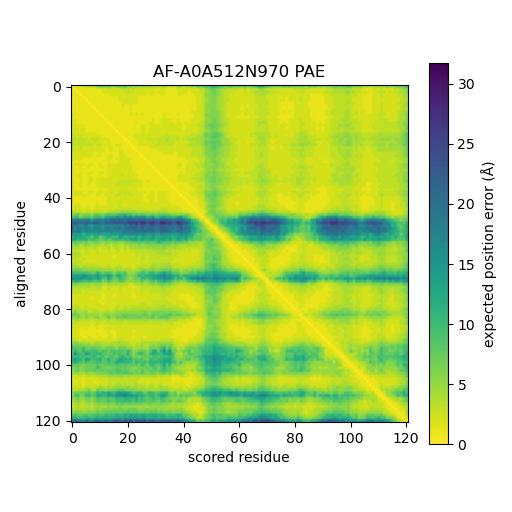ATOM 733 C CA . GLN A 1 97 ? -11.389 4.766 -1.378 1.00 81.44 97 GLN A CA 1
ATOM 734 C C . GLN A 1 97 ? -11.964 5.443 -2.638 1.00 81.44 97 GLN A C 1
ATOM 736 O O . GLN A 1 97 ? -11.589 5.093 -3.759 1.00 81.44 97 GLN A O 1
ATOM 741 N N . ARG A 1 98 ? -12.857 6.428 -2.474 1.00 76.38 98 ARG A N 1
ATOM 742 C CA . ARG A 1 98 ? -13.483 7.187 -3.575 1.00 76.38 98 ARG A CA 1
ATOM 743 C C . ARG A 1 98 ? -12.817 8.535 -3.870 1.00 76.38 98 ARG A C 1
ATOM 745 O O . ARG A 1 98 ? -13.311 9.279 -4.717 1.00 76.38 98 ARG A O 1
ATOM 752 N N . LEU A 1 99 ? -11.734 8.888 -3.176 1.00 76.12 99 LEU A N 1
ATOM 753 C CA . LEU A 1 99 ? -11.066 10.168 -3.395 1.00 76.12 99 LEU A CA 1
ATOM 754 C C . LEU A 1 99 ? -10.414 10.236 -4.779 1.00 76.12 99 LEU A C 1
ATOM 756 O O . LEU A 1 99 ? -9.805 9.278 -5.252 1.00 76.12 99 LEU A O 1
ATOM 760 N N . LYS A 1 100 ? -10.472 11.426 -5.392 1.00 73.75 100 LYS A N 1
ATOM 761 C CA . LYS A 1 100 ? -9.825 11.712 -6.684 1.00 73.75 100 LYS A CA 1
ATOM 762 C C . LYS A 1 100 ? -8.314 11.469 -6.664 1.00 73.75 100 LYS A C 1
ATOM 764 O O . LYS A 1 100 ? -7.758 11.120 -7.694 1.00 73.75 100 LYS A O 1
ATOM 769 N N . SER A 1 101 ? -7.659 11.600 -5.509 1.00 74.50 101 SER A N 1
ATOM 770 C CA . SER A 1 101 ? -6.226 11.308 -5.353 1.00 74.50 101 SER A CA 1
ATOM 771 C C . SER A 1 101 ? -5.862 9.848 -5.653 1.00 74.50 101 SER A C 1
ATOM 773 O O . SER A 1 101 ? -4.702 9.557 -5.924 1.00 74.50 101 SER A O 1
ATOM 775 N N . LEU A 1 102 ? -6.841 8.937 -5.635 1.00 82.50 102 LEU A N 1
ATOM 776 C CA . LEU A 1 102 ? -6.675 7.533 -6.012 1.00 82.50 102 LEU A CA 1
ATOM 777 C C . LEU A 1 102 ? -7.088 7.249 -7.460 1.00 82.50 102 LEU A C 1
ATOM 779 O O . LEU A 1 102 ? -7.088 6.084 -7.852 1.00 82.50 102 LEU A O 1
ATOM 783 N N . ALA A 1 103 ? -7.488 8.250 -8.251 1.00 77.88 103 ALA A N 1
ATOM 784 C CA . ALA A 1 103 ? -7.989 8.032 -9.611 1.00 77.88 103 ALA A CA 1
ATOM 785 C C . ALA A 1 103 ? -6.938 7.363 -10.511 1.00 77.88 103 ALA A C 1
ATOM 787 O O . ALA A 1 103 ? -7.263 6.427 -11.237 1.00 77.88 103 ALA A O 1
ATOM 788 N N . ASP A 1 104 ? -5.676 7.773 -10.378 1.00 83.38 104 ASP A N 1
ATOM 789 C CA . ASP A 1 104 ? -4.559 7.212 -11.145 1.00 83.38 104 ASP A CA 1
ATOM 790 C C . ASP A 1 104 ? -3.916 5.992 -10.472 1.00 83.38 104 ASP A C 1
ATOM 792 O O . ASP A 1 104 ? -2.965 5.412 -10.998 1.00 83.38 104 ASP A O 1
ATOM 796 N N . ALA A 1 105 ? -4.396 5.605 -9.286 1.00 90.31 105 ALA A N 1
ATOM 797 C CA . ALA A 1 105 ? -3.879 4.463 -8.550 1.00 90.31 105 ALA A CA 1
ATOM 798 C C . ALA A 1 105 ? -4.470 3.151 -9.075 1.00 90.31 105 ALA A C 1
ATOM 800 O O . ALA A 1 105 ? -5.682 3.005 -9.275 1.00 90.31 105 ALA A O 1
ATOM 801 N N . TRP A 1 106 ? -3.587 2.182 -9.292 1.00 94.56 106 TRP A N 1
ATOM 802 C CA . TRP A 1 106 ? -3.934 0.857 -9.767 1.00 94.56 106 TRP A CA 1
ATOM 803 C C . TRP A 1 106 ? -4.438 -0.019 -8.616 1.00 94.56 106 TRP A C 1
ATOM 805 O O . TRP A 1 106 ? -3.890 -0.016 -7.513 1.00 94.56 106 TRP A O 1
ATOM 815 N N . HIS A 1 107 ? -5.481 -0.792 -8.909 1.00 93.50 107 HIS A N 1
ATOM 816 C CA . HIS A 1 107 ? -6.042 -1.836 -8.058 1.00 93.50 107 HIS A CA 1
ATOM 817 C C . HIS A 1 107 ? -6.482 -2.995 -8.970 1.00 93.50 107 HIS A C 1
ATOM 819 O O . HIS A 1 107 ? -7.029 -2.707 -10.039 1.00 93.50 107 HIS A O 1
ATOM 825 N N . PRO A 1 108 ? -6.312 -4.277 -8.585 1.00 93.06 108 PRO A N 1
ATOM 826 C CA . PRO A 1 108 ? -6.728 -5.425 -9.399 1.00 93.06 108 PRO A CA 1
ATOM 827 C C . PRO A 1 108 ? -8.172 -5.337 -9.917 1.00 93.06 108 PRO A C 1
ATOM 829 O O . PRO A 1 108 ? -8.422 -5.585 -11.094 1.00 93.06 108 PRO A O 1
ATOM 832 N N . ASP A 1 109 ? -9.102 -4.899 -9.067 1.00 89.06 109 ASP A N 1
ATOM 833 C CA . ASP A 1 109 ? -10.526 -4.738 -9.410 1.00 89.06 109 ASP A CA 1
ATOM 834 C C . ASP A 1 109 ? -10.810 -3.637 -10.449 1.00 89.06 109 ASP A C 1
ATOM 836 O O . ASP A 1 109 ? -11.905 -3.580 -11.003 1.00 89.06 109 ASP A O 1
ATOM 840 N N . ARG A 1 110 ? -9.845 -2.751 -10.732 1.00 85.00 110 ARG A N 1
ATOM 841 C CA . ARG A 1 110 ? -9.974 -1.675 -11.733 1.00 85.00 110 ARG A CA 1
ATOM 842 C C . ARG A 1 110 ? -9.399 -2.054 -13.100 1.00 85.00 110 ARG A C 1
ATOM 844 O O . ARG A 1 110 ? -9.528 -1.281 -14.045 1.00 85.00 110 ARG A O 1
ATOM 851 N N . GLY A 1 111 ? -8.770 -3.223 -13.218 1.00 79.88 111 GLY A N 1
ATOM 852 C CA . GLY A 1 111 ? -8.243 -3.734 -14.478 1.00 79.88 111 GLY A CA 1
ATOM 853 C C . GLY A 1 111 ? -6.916 -4.474 -14.336 1.00 79.88 111 GLY A C 1
ATOM 854 O O . GLY A 1 111 ? -6.211 -4.406 -13.329 1.00 79.88 111 GLY A O 1
ATOM 855 N N . THR A 1 112 ? -6.546 -5.181 -15.401 1.00 76.38 112 THR A N 1
ATOM 856 C CA . THR A 1 112 ? -5.346 -6.027 -15.441 1.00 76.38 112 THR A CA 1
ATOM 857 C C . THR A 1 112 ? -4.093 -5.293 -15.909 1.00 76.38 112 THR A C 1
ATOM 859 O O . THR A 1 112 ? -2.994 -5.813 -15.727 1.00 76.38 112 THR A O 1
ATOM 862 N N . SER A 1 113 ? -4.233 -4.097 -16.487 1.00 80.88 113 SER A N 1
ATOM 863 C CA . SER A 1 113 ? -3.113 -3.275 -16.944 1.00 80.88 113 SER A CA 1
ATOM 864 C C . SER A 1 113 ? -2.682 -2.289 -15.868 1.00 80.88 113 SER A C 1
ATOM 866 O O . SER A 1 113 ? -3.499 -1.532 -15.342 1.00 80.88 113 SER A O 1
ATOM 868 N N . LEU A 1 114 ? -1.383 -2.248 -15.613 1.00 84.56 114 LEU A N 1
ATOM 869 C CA . LEU A 1 114 ? -0.750 -1.292 -14.723 1.00 84.56 114 LEU A CA 1
ATOM 870 C C . LEU A 1 114 ? -0.029 -0.238 -15.558 1.00 84.56 114 LEU A C 1
ATOM 872 O O . LEU A 1 114 ? 0.612 -0.566 -16.556 1.00 84.56 114 LEU A O 1
ATOM 876 N N . ARG A 1 115 ? -0.156 1.029 -15.162 1.00 88.38 115 ARG A N 1
ATOM 877 C CA . ARG A 1 115 ? 0.537 2.146 -15.808 1.00 88.38 115 ARG A CA 1
ATOM 878 C C . ARG A 1 115 ? 1.766 2.519 -14.995 1.00 88.38 115 ARG A C 1
ATOM 880 O O . ARG A 1 115 ? 1.681 2.617 -13.773 1.00 88.38 115 ARG A O 1
ATOM 887 N N . ILE A 1 116 ? 2.875 2.737 -15.692 1.00 89.38 116 ILE A N 1
ATOM 888 C CA . ILE A 1 116 ? 4.104 3.280 -15.121 1.00 89.38 116 ILE A CA 1
ATOM 889 C C . ILE A 1 116 ? 4.243 4.703 -15.658 1.00 89.38 116 ILE A C 1
ATOM 891 O O . ILE A 1 116 ? 4.184 4.907 -16.871 1.00 89.38 116 ILE A O 1
ATOM 895 N N . VAL A 1 117 ? 4.354 5.678 -14.760 1.00 87.88 117 VAL A N 1
ATOM 896 C CA . VAL A 1 117 ? 4.386 7.107 -15.101 1.00 87.88 117 VAL A CA 1
ATOM 897 C C . VAL A 1 117 ? 5.810 7.645 -14.982 1.00 87.88 117 VAL A C 1
ATOM 899 O O . VAL A 1 117 ? 6.564 7.226 -14.114 1.00 87.88 117 VAL A O 1
ATOM 902 N N . ASP A 1 118 ? 6.187 8.568 -15.855 1.00 84.69 118 ASP A N 1
ATOM 903 C CA . ASP A 1 118 ? 7.449 9.295 -15.727 1.00 84.69 118 ASP A CA 1
ATOM 904 C C . ASP A 1 118 ? 7.326 10.325 -14.592 1.00 84.69 118 ASP A C 1
ATOM 906 O O . ASP A 1 118 ? 6.503 11.234 -14.684 1.00 84.69 118 ASP A O 1
ATOM 910 N N . TYR A 1 119 ? 8.098 10.170 -13.516 1.00 75.25 119 TYR A N 1
ATOM 911 C CA . TYR A 1 119 ? 8.132 11.118 -12.394 1.00 75.25 119 TYR A CA 1
ATOM 912 C C . TYR A 1 119 ? 9.084 12.297 -12.628 1.00 75.25 119 TYR A C 1
ATOM 914 O O . TYR A 1 119 ? 9.174 13.179 -11.780 1.00 75.25 119 TYR A O 1
ATOM 922 N N . THR A 1 120 ? 9.789 12.337 -13.762 1.00 66.81 120 THR A N 1
ATOM 923 C CA . THR A 1 120 ? 10.680 13.453 -14.125 1.00 66.81 120 THR A CA 1
ATOM 924 C C . THR A 1 120 ? 9.980 14.573 -14.898 1.00 66.81 120 THR A C 1
ATOM 926 O O . THR A 1 120 ? 10.609 15.594 -15.178 1.00 66.81 120 THR A O 1
ATOM 929 N N . ARG A 1 121 ? 8.703 14.390 -15.256 1.00 55.06 121 ARG A N 1
ATOM 930 C CA . ARG A 1 121 ? 7.900 15.342 -16.036 1.00 55.06 121 ARG A CA 1
ATOM 931 C C . ARG A 1 121 ? 6.885 16.098 -15.198 1.00 55.06 121 ARG A C 1
ATOM 933 O O . ARG A 1 121 ? 6.277 15.475 -14.302 1.00 55.06 121 ARG A O 1
#

Foldseek 3Di:
DLVVQLVVLVVVLVLCVVVVQPDDCVLSVCCNVVVHHSLFKWKAKEFEQDDPRFQDADKDRKDFDADPPDSDTQKIWMWGGDGRMIMIMMGGDPVCSPDPVCVLTDTVVVHDDHDYYYPVD

Sequence (121 aa):
MLNVHLYFAKLFGCHIADLNVAIDLSPFRRAILDSVAHPGLYLNFGFGLTDGGEPHVGTSDIELVTKSGANTILAATWFQGVANLSVRVTFADAERQRLKSLADAWHPDRGTSLRIVDYTR